Protein AF-A0A933H3I8-F1 (afdb_monomer)

pLDDT: mean 78.62, std 17.48, range [34.19, 97.88]

Solvent-accessible surface area (backbone atoms only — not comparable to full-atom values): 7719 Å² total; per-residue (Å²): 134,82,82,74,72,52,72,52,56,48,51,51,56,51,73,70,40,93,76,73,53,72,66,59,51,50,56,48,49,62,48,40,72,73,59,70,51,86,63,39,57,59,53,27,57,56,36,47,70,46,95,46,70,73,54,15,51,52,22,42,58,50,23,41,71,77,35,48,74,60,20,46,57,53,20,50,51,26,40,76,66,43,90,48,67,71,49,16,52,46,11,44,52,48,28,32,71,65,48,39,75,67,36,44,50,52,29,56,47,44,36,69,71,46,82,51,66,67,61,15,49,50,23,46,54,38,37,52,54,25,51,52,63,68,65,48,76,80,78,129

Nearest PDB structures (foldseek):
  5d0b-assembly2_B  TM=7.667E-01  e=1.822E-01  Bacillus subtilis subsp. subtilis str. 168
  5t8y-assembly2_B  TM=7.252E-01  e=1.917E-01  Bacillus subtilis subsp. subtilis str. 168
  5d08-assembly2_B  TM=7.485E-01  e=7.174E-01  Bacillus subtilis subsp. subtilis str. 168
  1oyz-assembly1_A  TM=6.181E-01  e=5.566E-01  Escherichia coli
  7mc4-assembly1_A  TM=4.311E-01  e=1.882E+00  Synechococcus sp. A15-62

Foldseek 3Di:
DDDDPDLLVVLVVVLVPPDDDLVVLLVSLVVCLVPPDPSLLVSLLVQCPRPDLSSVLSSLVSNCRPPVVSSLVSLLVQLPDNPDVVSVLSSLLSLLVSLDPVSLVSLVVCLPPPPPPVSNVSSVVSSVNSVVVVPPPPDD

Sequence (140 aa):
MREGKEPSEAVALLVEAESLSALEVEILLGRVARDPVPSTASILDSGVDDGRARVRALFLASLTSVAPERGLVRAAALAWSDPDPSLRRLGLRSLGRLATPEAMGVLAEIARAEFDP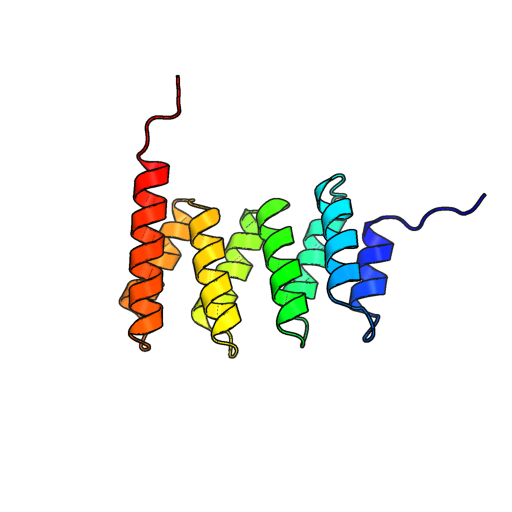EMAELARRILALAQEESSAPAGR

Secondary structure (DSSP, 8-state):
---PPPHHHHHHHHHH-TT--HHHHHHHHHHHTTS--TTHHHHHHHHTT-SSHHHHHHHHHHHHHH-HHHHHHHHHHHHHH-SSHHHHHHHHHHHHHH--HHHHHHHHHHHHH-SSHHHHHHHHHHHHHHHHHHHSPPP-

Radius of gyration: 16.4 Å; Cα contacts (8 Å, |Δi|>4): 163; chains: 1; bounding box: 39×36×48 Å

Mean predicted aligned error: 9.37 Å

Structure (mmCIF, N/CA/C/O backbone):
data_AF-A0A933H3I8-F1
#
_entry.id   AF-A0A933H3I8-F1
#
loop_
_atom_site.group_PDB
_atom_site.id
_atom_site.type_symbol
_atom_site.label_atom_id
_atom_site.label_alt_id
_atom_site.label_comp_id
_atom_site.label_asym_id
_atom_site.label_entity_id
_atom_site.label_seq_id
_atom_site.pdbx_PDB_ins_code
_atom_site.Cartn_x
_atom_site.Cartn_y
_atom_site.Cartn_z
_atom_site.occupancy
_atom_site.B_iso_or_equiv
_atom_site.auth_seq_id
_atom_site.auth_comp_id
_atom_site.auth_asym_id
_atom_site.auth_atom_id
_atom_site.pdbx_PDB_model_num
ATOM 1 N N . MET A 1 1 ? 20.981 -13.998 -34.950 1.00 34.19 1 MET A N 1
ATOM 2 C CA . MET A 1 1 ? 20.863 -13.042 -33.830 1.00 34.19 1 MET A CA 1
ATOM 3 C C . MET A 1 1 ? 19.448 -13.170 -33.296 1.00 34.19 1 MET A C 1
ATOM 5 O O . MET A 1 1 ? 18.536 -13.148 -34.108 1.00 34.19 1 MET A O 1
ATOM 9 N N . ARG A 1 2 ? 19.254 -13.435 -32.000 1.00 40.66 2 ARG A N 1
ATOM 10 C CA . ARG A 1 2 ? 17.917 -13.384 -31.390 1.00 40.66 2 ARG A CA 1
ATOM 11 C C . ARG A 1 2 ? 17.714 -11.942 -30.939 1.00 40.66 2 ARG A C 1
ATOM 13 O O . ARG A 1 2 ? 18.428 -11.517 -30.037 1.00 40.66 2 ARG A O 1
ATOM 20 N N . GLU A 1 3 ? 16.826 -11.202 -31.593 1.00 43.00 3 GLU A N 1
ATOM 21 C CA . GLU A 1 3 ? 16.329 -9.934 -31.054 1.00 43.00 3 GLU A CA 1
ATOM 22 C C . GLU A 1 3 ? 15.691 -10.247 -29.699 1.00 43.00 3 GLU A C 1
ATOM 24 O O . GLU A 1 3 ? 14.750 -11.039 -29.598 1.00 43.00 3 GLU A O 1
ATOM 29 N N . GLY A 1 4 ? 16.305 -9.747 -28.627 1.00 47.56 4 GLY A N 1
ATOM 30 C CA . GLY A 1 4 ? 15.714 -9.833 -27.303 1.00 47.56 4 GLY A CA 1
ATOM 31 C C . GLY A 1 4 ? 14.472 -8.960 -27.305 1.00 47.56 4 GLY A C 1
ATOM 32 O O . GLY A 1 4 ? 14.579 -7.784 -27.631 1.00 47.56 4 GLY A O 1
ATOM 33 N N . LYS A 1 5 ? 13.310 -9.534 -26.977 1.00 44.09 5 LYS A N 1
ATOM 34 C CA . LYS A 1 5 ? 12.076 -8.758 -26.812 1.00 44.09 5 LYS A CA 1
ATOM 35 C C . LYS A 1 5 ? 12.334 -7.603 -25.848 1.00 44.09 5 LYS A C 1
ATOM 37 O O . LYS A 1 5 ? 12.950 -7.816 -24.797 1.00 44.09 5 LYS A O 1
ATOM 42 N N . GLU A 1 6 ? 11.867 -6.416 -26.220 1.00 52.31 6 GLU A N 1
ATOM 43 C CA . GLU A 1 6 ? 11.954 -5.217 -25.389 1.00 52.31 6 GLU A CA 1
ATOM 44 C C . GLU A 1 6 ? 11.381 -5.509 -23.987 1.00 52.31 6 GLU A C 1
ATOM 46 O O . GLU A 1 6 ? 10.411 -6.270 -23.869 1.00 52.31 6 GLU A O 1
ATOM 51 N N . PRO A 1 7 ? 11.944 -4.940 -22.903 1.00 50.97 7 PRO A N 1
ATOM 52 C CA . PRO A 1 7 ? 11.485 -5.204 -21.538 1.00 50.97 7 PRO A CA 1
ATOM 53 C C . PRO A 1 7 ? 9.977 -4.987 -21.366 1.00 50.97 7 PRO A C 1
ATOM 55 O O . PRO A 1 7 ? 9.323 -5.741 -20.655 1.00 50.97 7 PRO A O 1
ATOM 58 N N . SER A 1 8 ? 9.411 -4.006 -22.069 1.00 50.38 8 SER A N 1
ATOM 59 C CA . SER A 1 8 ? 7.978 -3.711 -22.096 1.00 50.38 8 SER A CA 1
ATOM 60 C C . SER A 1 8 ? 7.146 -4.801 -22.779 1.00 50.38 8 SER A C 1
ATOM 62 O O . SER A 1 8 ? 6.119 -5.197 -22.238 1.00 50.38 8 SER A O 1
ATOM 64 N N . GLU A 1 9 ? 7.584 -5.339 -23.919 1.00 55.06 9 GLU A N 1
ATOM 65 C CA . GLU A 1 9 ? 6.908 -6.469 -24.572 1.00 55.06 9 GLU A CA 1
ATOM 66 C C . GLU A 1 9 ? 6.973 -7.729 -23.719 1.00 55.06 9 GLU A C 1
ATOM 68 O O . GLU A 1 9 ? 6.000 -8.476 -23.656 1.00 55.06 9 GLU A O 1
ATOM 73 N N . ALA A 1 10 ? 8.102 -7.961 -23.043 1.00 51.75 10 ALA A N 1
ATOM 74 C CA . ALA A 1 10 ? 8.218 -9.064 -22.108 1.00 51.75 10 ALA A CA 1
ATOM 75 C C . ALA A 1 10 ? 7.197 -8.900 -20.977 1.00 51.75 10 ALA A C 1
ATOM 77 O O . ALA A 1 10 ? 6.403 -9.803 -20.771 1.00 51.75 10 ALA A O 1
ATOM 78 N N . VAL A 1 11 ? 7.131 -7.751 -20.296 1.00 52.88 11 VAL A N 1
ATOM 79 C CA . VAL A 1 11 ? 6.163 -7.551 -19.200 1.00 52.88 11 VAL A CA 1
ATOM 80 C C . VAL A 1 11 ? 4.715 -7.621 -19.700 1.00 52.88 11 VAL A C 1
ATOM 82 O O . VAL A 1 11 ? 3.891 -8.248 -19.042 1.00 52.88 11 VAL A O 1
ATOM 85 N N . ALA A 1 12 ? 4.403 -7.060 -20.872 1.00 52.34 12 ALA A N 1
ATOM 86 C CA . ALA A 1 12 ? 3.062 -7.117 -21.458 1.00 52.34 12 ALA A CA 1
ATOM 87 C C . ALA A 1 12 ? 2.627 -8.558 -21.790 1.00 52.34 12 ALA A C 1
ATOM 89 O O . ALA A 1 12 ? 1.560 -8.989 -21.361 1.00 52.34 12 ALA A O 1
ATOM 90 N N . LEU A 1 13 ? 3.488 -9.341 -22.453 1.00 51.47 13 LEU A N 1
ATOM 91 C CA . LEU A 1 13 ? 3.246 -10.768 -22.724 1.00 51.47 13 LEU A CA 1
ATOM 92 C C . LEU A 1 13 ? 3.139 -11.610 -21.444 1.00 51.47 13 LEU A C 1
ATOM 94 O O . LEU A 1 13 ? 2.561 -12.692 -21.459 1.00 51.47 13 LEU A O 1
ATOM 98 N N . LEU A 1 14 ? 3.728 -11.139 -20.345 1.00 52.75 14 LEU A N 1
ATOM 99 C CA . LEU A 1 14 ? 3.772 -11.835 -19.063 1.00 52.75 14 LEU A CA 1
ATOM 100 C C . LEU A 1 14 ? 2.547 -11.524 -18.183 1.00 52.75 14 LEU A C 1
ATOM 102 O O . LEU A 1 14 ? 2.141 -12.385 -17.409 1.00 52.75 14 LEU A O 1
ATOM 106 N N . VAL A 1 15 ? 1.911 -10.359 -18.346 1.00 51.47 15 VAL A N 1
ATOM 107 C CA . VAL A 1 15 ? 0.572 -10.083 -17.784 1.00 51.47 15 VAL A CA 1
ATOM 108 C C . VAL A 1 15 ? -0.489 -10.963 -18.457 1.00 51.47 15 VAL A C 1
ATOM 110 O O . VAL A 1 15 ? -1.397 -11.447 -17.789 1.00 51.47 15 VAL A O 1
ATOM 113 N N . GLU A 1 16 ? -0.345 -11.235 -19.757 1.00 51.16 16 GLU A N 1
ATOM 114 C CA . GLU A 1 16 ? -1.263 -12.109 -20.504 1.00 51.16 16 GLU A CA 1
ATOM 115 C C . GLU A 1 16 ? -1.031 -13.612 -20.259 1.00 51.16 16 GLU A C 1
ATOM 117 O O . GLU A 1 16 ? -1.925 -14.429 -20.482 1.00 51.16 16 GLU A O 1
ATOM 122 N N . ALA A 1 17 ? 0.151 -14.008 -19.776 1.00 48.84 17 ALA A N 1
ATOM 123 C CA . ALA A 1 17 ? 0.454 -15.398 -19.461 1.00 48.84 17 ALA A CA 1
ATOM 124 C C . ALA A 1 17 ? -0.061 -15.764 -18.055 1.00 48.84 17 ALA A C 1
ATOM 126 O O . ALA A 1 17 ? 0.585 -15.504 -17.038 1.00 48.84 17 ALA A O 1
ATOM 127 N N . GLU A 1 18 ? -1.201 -16.455 -17.982 1.00 51.06 18 GLU A N 1
ATOM 128 C CA . GLU A 1 18 ? -1.814 -16.966 -16.738 1.00 51.06 18 GLU A CA 1
ATOM 129 C C . GLU A 1 18 ? -0.899 -17.892 -15.894 1.00 51.06 18 GLU A C 1
ATOM 131 O O . GLU A 1 18 ? -1.250 -18.275 -14.779 1.00 51.06 18 GLU A O 1
ATOM 136 N N . SER A 1 19 ? 0.297 -18.238 -16.380 1.00 54.25 19 SER A N 1
ATOM 137 C CA . SER A 1 19 ? 1.126 -19.338 -15.879 1.00 54.25 19 SER A CA 1
ATOM 138 C C . SER A 1 19 ? 2.459 -18.951 -15.229 1.00 54.25 19 SER A C 1
ATOM 140 O O . SER A 1 19 ? 3.242 -19.848 -14.919 1.00 54.25 19 SER A O 1
ATOM 142 N N . LEU A 1 20 ? 2.771 -17.668 -15.029 1.00 57.78 20 LEU A N 1
ATOM 143 C CA . LEU A 1 20 ? 4.064 -17.310 -14.433 1.00 57.78 20 LEU A CA 1
ATOM 144 C C . LEU A 1 20 ? 4.123 -17.552 -12.935 1.00 57.78 20 LEU A C 1
ATOM 146 O O . LEU A 1 20 ? 3.222 -17.195 -12.170 1.00 57.78 20 LEU A O 1
ATOM 150 N N . SER A 1 21 ? 5.263 -18.077 -12.509 1.00 59.91 21 SER A N 1
ATOM 151 C CA . SER A 1 21 ? 5.636 -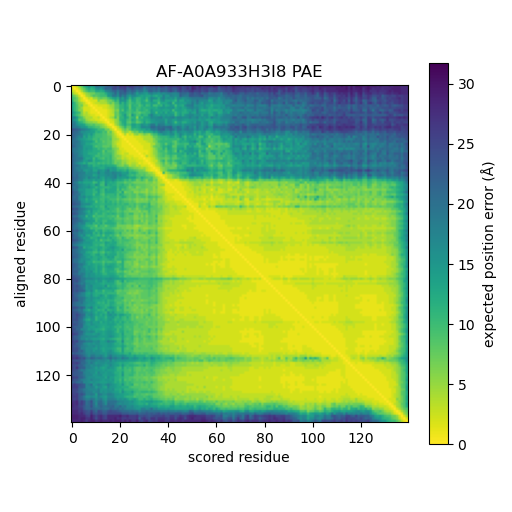18.095 -1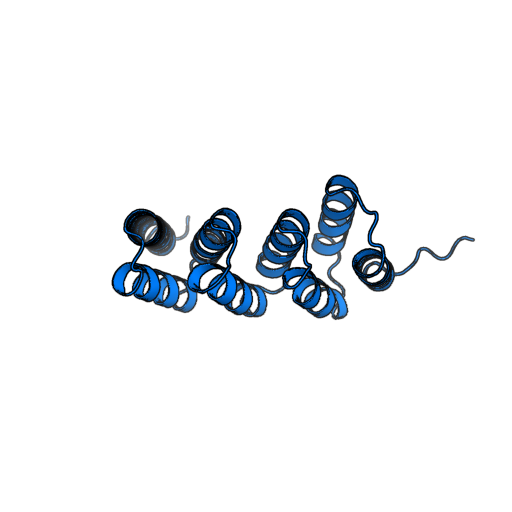1.109 1.00 59.91 21 SER A CA 1
ATOM 152 C C . SER A 1 21 ? 5.976 -16.681 -10.634 1.00 59.91 21 SER A C 1
ATOM 154 O O . SER A 1 21 ? 6.507 -15.841 -11.360 1.00 59.91 21 SER A O 1
ATOM 156 N N . ALA A 1 22 ? 5.725 -16.412 -9.357 1.00 52.75 22 ALA A N 1
ATOM 157 C CA . ALA A 1 22 ? 6.061 -15.123 -8.764 1.00 52.75 22 ALA A CA 1
ATOM 158 C C . ALA A 1 22 ? 7.565 -14.793 -8.804 1.00 52.75 22 ALA A C 1
ATOM 160 O O . ALA A 1 22 ? 7.922 -13.622 -8.773 1.00 52.75 22 ALA A O 1
ATOM 161 N N . LEU A 1 23 ? 8.431 -15.809 -8.895 1.00 56.03 23 LEU A N 1
ATOM 162 C CA . LEU A 1 23 ? 9.874 -15.632 -9.062 1.00 56.03 23 LEU A CA 1
ATOM 163 C C . LEU A 1 23 ? 10.211 -15.053 -10.444 1.00 56.03 23 LEU A C 1
ATOM 165 O O . LEU A 1 23 ? 11.081 -14.196 -10.556 1.00 56.03 23 LEU A O 1
ATOM 169 N N . GLU A 1 24 ? 9.513 -15.484 -11.495 1.00 60.94 24 GLU A N 1
ATOM 170 C CA . GLU A 1 24 ? 9.707 -14.952 -12.850 1.00 60.94 24 GLU A CA 1
ATOM 171 C C . GLU A 1 24 ? 9.239 -13.501 -12.943 1.00 60.94 24 GLU A C 1
ATOM 173 O O . GLU A 1 24 ? 9.924 -12.675 -13.546 1.00 60.94 24 GLU A O 1
ATOM 178 N N . VAL A 1 25 ? 8.129 -13.174 -12.274 1.00 62.50 25 VAL A N 1
ATOM 179 C CA . VAL A 1 25 ? 7.658 -11.792 -12.130 1.00 62.50 25 VAL A CA 1
ATOM 180 C C . VAL A 1 25 ? 8.694 -10.952 -11.376 1.00 62.50 25 VAL A C 1
ATOM 182 O O . VAL A 1 25 ? 9.062 -9.880 -11.837 1.00 62.50 25 VAL A O 1
ATOM 185 N N . GLU A 1 26 ? 9.240 -11.447 -10.266 1.00 62.56 26 GLU A N 1
ATOM 186 C CA . GLU A 1 26 ? 10.245 -10.737 -9.464 1.00 62.56 26 GLU A CA 1
ATOM 187 C C . GLU A 1 26 ? 11.559 -10.490 -10.229 1.00 62.56 26 GLU A C 1
ATOM 189 O O . GLU A 1 26 ? 12.081 -9.373 -10.230 1.00 62.56 26 GLU A O 1
ATOM 194 N N . ILE A 1 27 ? 12.065 -11.495 -10.953 1.00 62.91 27 ILE A N 1
ATOM 195 C CA . ILE A 1 27 ? 13.259 -11.368 -11.805 1.00 62.91 27 ILE A CA 1
ATOM 196 C C . ILE A 1 27 ? 13.029 -10.332 -12.905 1.00 62.91 27 ILE A C 1
ATOM 198 O O . ILE A 1 27 ? 13.902 -9.506 -13.186 1.00 62.91 27 ILE A O 1
ATOM 202 N N . LEU A 1 28 ? 11.862 -10.378 -13.542 1.00 64.12 28 LEU A N 1
ATOM 203 C CA . LEU A 1 28 ? 11.524 -9.475 -14.627 1.00 64.12 28 LEU A CA 1
ATOM 204 C C . LEU A 1 28 ? 11.374 -8.036 -14.129 1.00 64.12 28 LEU A C 1
A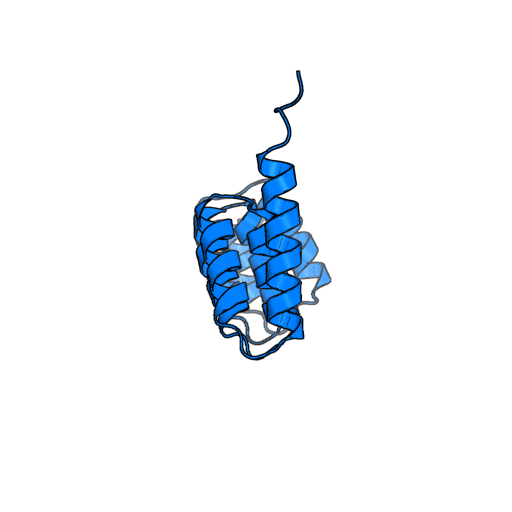TOM 206 O O . LEU A 1 28 ? 11.968 -7.124 -14.700 1.00 64.12 28 LEU A O 1
ATOM 210 N N . LEU A 1 29 ? 10.654 -7.834 -13.030 1.00 66.62 29 LEU A N 1
ATOM 211 C CA . LEU A 1 29 ? 10.496 -6.528 -12.401 1.00 66.62 29 LEU A CA 1
ATOM 212 C C . LEU A 1 29 ? 11.835 -5.962 -11.919 1.00 66.62 29 LEU A C 1
ATOM 214 O O . LEU A 1 29 ? 12.102 -4.774 -12.088 1.00 66.62 29 LEU A O 1
ATOM 218 N N . GLY A 1 30 ? 12.731 -6.818 -11.423 1.00 65.56 30 GLY A N 1
ATOM 219 C CA . GLY A 1 30 ? 14.102 -6.443 -11.089 1.00 65.56 30 GLY A CA 1
ATOM 220 C C . GLY A 1 30 ? 14.943 -6.001 -12.293 1.00 65.56 30 GLY A C 1
ATOM 221 O O . GLY A 1 30 ? 15.923 -5.280 -12.106 1.00 65.56 30 GLY A O 1
ATOM 222 N N . ARG A 1 31 ? 14.590 -6.403 -13.522 1.00 62.94 31 ARG A N 1
ATOM 223 C CA . ARG A 1 31 ? 15.209 -5.898 -14.763 1.00 62.94 31 ARG A CA 1
ATOM 224 C C . ARG A 1 31 ? 14.569 -4.591 -15.215 1.00 62.94 31 ARG A C 1
ATOM 226 O O . ARG A 1 31 ? 15.283 -3.660 -15.561 1.00 62.94 31 ARG A O 1
ATOM 233 N N . VAL A 1 32 ? 13.246 -4.517 -15.149 1.00 63.38 32 VAL A N 1
ATOM 234 C CA . VAL A 1 32 ? 12.448 -3.337 -15.504 1.00 63.38 32 VAL A CA 1
ATOM 235 C C . VAL A 1 32 ? 12.793 -2.131 -14.628 1.00 63.38 32 VAL A C 1
ATOM 237 O O . VAL A 1 32 ? 12.910 -1.020 -15.128 1.00 63.38 32 VAL A O 1
ATOM 240 N N . ALA A 1 33 ? 13.039 -2.345 -13.335 1.00 59.88 33 ALA A N 1
ATOM 241 C CA . ALA A 1 33 ? 13.472 -1.286 -12.428 1.00 59.88 33 ALA A CA 1
ATOM 242 C C . ALA A 1 33 ? 14.882 -0.743 -12.742 1.00 59.88 33 ALA A C 1
ATOM 244 O O . ALA A 1 33 ? 15.200 0.374 -12.348 1.00 59.88 33 ALA A O 1
ATOM 245 N N . ARG A 1 34 ? 15.736 -1.516 -13.433 1.00 63.72 34 ARG A N 1
ATOM 246 C CA . ARG A 1 34 ? 17.096 -1.086 -13.816 1.00 63.72 34 ARG A CA 1
ATOM 247 C C . ARG A 1 34 ? 17.130 -0.305 -15.123 1.00 63.72 34 ARG A C 1
ATOM 249 O O . ARG A 1 34 ? 18.054 0.477 -15.308 1.00 63.72 34 ARG A O 1
ATOM 256 N N . ASP A 1 35 ? 16.166 -0.542 -16.006 1.00 60.44 35 ASP A N 1
ATOM 257 C CA . ASP A 1 35 ? 16.059 0.138 -17.297 1.00 60.44 35 ASP A CA 1
ATOM 258 C C . ASP A 1 35 ? 14.585 0.448 -17.621 1.00 60.44 35 ASP A C 1
ATOM 260 O O . ASP A 1 35 ? 13.937 -0.247 -18.416 1.00 60.44 35 ASP A O 1
ATOM 264 N N . PRO A 1 36 ? 13.993 1.428 -16.914 1.00 57.81 36 PRO A N 1
ATOM 265 C CA . PRO A 1 36 ? 12.587 1.753 -17.064 1.00 57.81 36 PRO A CA 1
ATOM 266 C C . PRO A 1 36 ? 12.351 2.487 -18.388 1.00 57.81 36 PRO A C 1
ATOM 268 O O . PRO A 1 36 ? 12.523 3.699 -18.497 1.00 57.81 36 PRO A O 1
ATOM 271 N N . VAL A 1 37 ? 11.880 1.764 -19.405 1.00 62.00 37 VAL A N 1
ATOM 272 C CA . VAL A 1 37 ? 11.327 2.393 -20.617 1.00 62.00 37 VAL A CA 1
ATOM 273 C C . VAL A 1 37 ? 9.986 3.078 -20.305 1.00 62.00 37 VAL A C 1
ATOM 275 O O . VAL A 1 37 ? 9.257 2.579 -19.447 1.00 62.00 37 VAL A O 1
ATOM 278 N N . PRO A 1 38 ? 9.581 4.161 -21.000 1.00 58.59 38 PRO A N 1
ATOM 279 C CA . PRO A 1 38 ? 8.352 4.911 -20.692 1.00 58.59 38 PRO A CA 1
ATOM 280 C C . PRO A 1 38 ? 7.072 4.059 -20.601 1.00 58.59 38 PRO A C 1
ATOM 282 O O . PRO A 1 38 ? 6.182 4.340 -19.799 1.00 58.59 38 PRO A O 1
ATOM 285 N N . SER A 1 39 ? 6.992 2.974 -21.376 1.00 67.62 39 SER A N 1
ATOM 286 C CA . SER A 1 39 ? 5.864 2.030 -21.370 1.00 67.62 39 SER A CA 1
ATOM 287 C C . SER A 1 39 ? 5.769 1.184 -20.094 1.00 67.62 39 SER A C 1
ATOM 289 O O . SER A 1 39 ? 4.701 0.659 -19.787 1.00 67.62 39 SER A O 1
ATOM 291 N N . THR A 1 40 ? 6.857 1.082 -19.328 1.00 70.75 40 THR A N 1
ATOM 292 C CA . THR A 1 40 ? 6.946 0.327 -18.072 1.00 70.75 40 THR A CA 1
ATOM 293 C C . THR A 1 40 ? 5.869 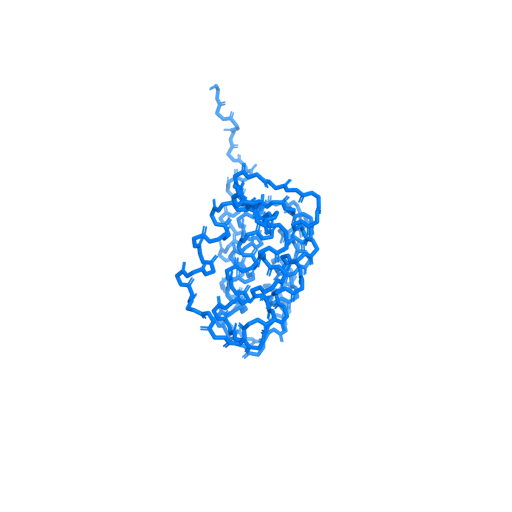0.747 -17.085 1.00 70.75 40 THR A C 1
ATOM 295 O O . THR A 1 40 ? 5.161 -0.101 -16.554 1.00 70.75 40 THR A O 1
ATOM 298 N N . ALA A 1 41 ? 5.703 2.051 -16.859 1.00 72.62 41 ALA A N 1
ATOM 299 C CA . ALA A 1 41 ? 4.763 2.546 -15.861 1.00 72.62 41 ALA A CA 1
ATOM 300 C C . ALA A 1 41 ? 3.313 2.159 -16.185 1.00 72.62 41 ALA A C 1
ATOM 302 O O . ALA A 1 41 ? 2.538 1.908 -15.272 1.00 72.62 41 ALA A O 1
ATOM 303 N N . SER A 1 42 ? 2.936 2.092 -17.465 1.00 74.44 42 SER A N 1
ATOM 304 C CA . SER A 1 42 ? 1.580 1.698 -17.873 1.00 74.44 42 SER A CA 1
ATOM 305 C C . SER A 1 42 ? 1.336 0.196 -17.723 1.00 74.44 42 SER A C 1
ATOM 307 O O . SER A 1 42 ? 0.246 -0.200 -17.330 1.00 74.44 42 SER A O 1
ATOM 309 N N . ILE A 1 43 ? 2.348 -0.636 -17.983 1.00 73.94 43 ILE A N 1
ATOM 310 C CA . ILE A 1 43 ? 2.240 -2.088 -17.780 1.00 73.94 43 ILE A CA 1
ATOM 311 C C . ILE A 1 43 ? 2.231 -2.424 -16.284 1.00 73.94 43 ILE A C 1
ATOM 313 O O . ILE A 1 43 ? 1.507 -3.307 -15.832 1.00 73.94 43 ILE A O 1
ATOM 317 N N . LEU A 1 44 ? 3.026 -1.703 -15.493 1.00 78.25 44 LEU A N 1
ATOM 318 C CA . LEU A 1 44 ? 3.009 -1.864 -14.046 1.00 78.25 44 LEU A CA 1
ATOM 319 C C . LEU A 1 44 ? 1.668 -1.443 -13.446 1.00 78.25 44 LEU A C 1
ATOM 321 O O . LEU A 1 44 ? 1.173 -2.095 -12.535 1.00 78.25 44 LEU A O 1
ATOM 325 N N . ASP A 1 45 ? 1.074 -0.376 -13.977 1.00 77.50 45 ASP A N 1
ATOM 326 C CA . ASP A 1 45 ? -0.234 0.102 -13.547 1.00 77.50 45 ASP A CA 1
ATOM 327 C C . ASP A 1 45 ? -1.348 -0.916 -13.835 1.00 77.50 45 ASP A C 1
ATOM 329 O O . ASP A 1 45 ? -2.186 -1.147 -12.966 1.00 77.50 45 ASP A O 1
ATOM 333 N N . SER A 1 46 ? -1.323 -1.591 -14.992 1.00 77.81 46 SER A N 1
ATOM 334 C CA . SER A 1 46 ? -2.325 -2.615 -15.319 1.00 77.81 46 SER A CA 1
ATOM 335 C C . SER A 1 46 ? -2.205 -3.874 -14.457 1.00 77.81 46 SER A C 1
ATOM 337 O O . SER A 1 46 ? -3.219 -4.438 -14.054 1.00 77.81 46 SER A O 1
ATOM 339 N N . GLY A 1 47 ? -0.991 -4.317 -14.116 1.00 78.31 47 GLY A N 1
ATOM 340 C CA . GLY A 1 47 ? -0.822 -5.525 -13.299 1.00 78.31 47 GLY A CA 1
ATOM 341 C C . GLY A 1 47 ? -1.150 -5.349 -11.809 1.00 78.31 47 GLY A C 1
ATOM 342 O O . GLY A 1 47 ? -1.268 -6.345 -11.096 1.00 78.31 47 GLY A O 1
ATOM 343 N N . VAL A 1 48 ? -1.371 -4.118 -11.322 1.00 80.81 48 VAL A N 1
ATOM 344 C CA . VAL A 1 48 ? -1.958 -3.895 -9.981 1.00 80.81 48 VAL A CA 1
ATOM 345 C C . VAL A 1 48 ? -3.399 -4.421 -9.903 1.00 80.81 48 VAL A C 1
ATOM 347 O O . VAL A 1 48 ? -3.868 -4.766 -8.814 1.00 80.81 48 VAL A O 1
ATOM 350 N N . ASP A 1 49 ? -4.073 -4.553 -11.045 1.00 83.50 49 ASP A N 1
ATOM 351 C CA . ASP A 1 49 ? -5.446 -5.048 -11.152 1.00 83.50 49 ASP A CA 1
ATOM 352 C C . ASP A 1 49 ?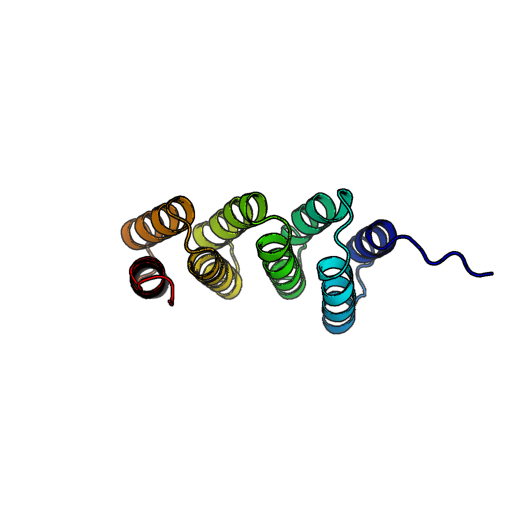 -5.517 -6.570 -11.460 1.00 83.50 49 ASP A C 1
ATOM 354 O O . ASP A 1 49 ? -6.603 -7.101 -11.682 1.00 83.50 49 ASP A O 1
ATOM 358 N N . ASP A 1 50 ? -4.386 -7.302 -11.450 1.00 84.38 50 ASP A N 1
ATOM 359 C CA . ASP A 1 50 ? -4.340 -8.766 -11.671 1.00 84.38 50 ASP A CA 1
ATOM 360 C C . ASP A 1 50 ? -5.175 -9.529 -10.622 1.00 84.38 50 ASP A C 1
ATOM 362 O O . ASP A 1 50 ? -5.197 -9.169 -9.452 1.00 84.38 50 ASP A O 1
ATOM 366 N N . GLY A 1 51 ? -5.836 -10.630 -10.991 1.00 78.88 51 GLY A N 1
ATOM 367 C CA . GLY A 1 51 ? -6.665 -11.404 -10.051 1.00 78.88 51 GLY A CA 1
ATOM 368 C C . GLY A 1 51 ? -5.892 -12.083 -8.907 1.00 78.88 51 GLY A C 1
ATOM 369 O O . GLY A 1 51 ? -6.487 -12.489 -7.907 1.00 78.88 51 GLY A O 1
ATOM 370 N N . ARG A 1 52 ? -4.567 -12.229 -9.018 1.00 82.00 52 ARG A N 1
ATOM 371 C CA . ARG A 1 52 ? -3.712 -12.914 -8.039 1.00 82.00 52 ARG A CA 1
ATOM 372 C C . ARG A 1 52 ? -3.035 -11.902 -7.131 1.00 82.00 52 ARG A C 1
ATOM 374 O O . ARG A 1 52 ? -2.152 -11.158 -7.555 1.00 82.00 52 ARG A O 1
ATOM 381 N N . ALA A 1 53 ? -3.329 -11.972 -5.834 1.00 79.19 53 ALA A N 1
ATOM 382 C CA . ALA A 1 53 ? -2.806 -11.020 -4.856 1.00 79.19 53 ALA A CA 1
ATOM 383 C C . ALA A 1 53 ? -1.276 -10.854 -4.886 1.00 79.19 53 ALA A C 1
ATOM 385 O O . ALA A 1 53 ? -0.754 -9.743 -4.816 1.00 79.19 53 ALA A O 1
ATOM 386 N N . ARG A 1 54 ? -0.537 -11.954 -5.070 1.00 76.94 54 ARG A N 1
ATOM 387 C CA . ARG A 1 54 ? 0.928 -11.912 -5.150 1.00 76.94 54 ARG A CA 1
ATOM 388 C C . ARG A 1 54 ? 1.447 -11.132 -6.363 1.00 76.94 54 ARG A C 1
ATOM 390 O O . ARG A 1 54 ? 2.464 -10.458 -6.237 1.00 76.94 54 ARG A O 1
ATOM 397 N N . VAL A 1 55 ? 0.770 -11.212 -7.508 1.00 79.56 55 VAL A N 1
ATOM 398 C CA . VAL A 1 55 ? 1.155 -10.466 -8.717 1.00 79.56 55 VAL A CA 1
ATOM 399 C C . VAL A 1 55 ? 0.925 -8.978 -8.484 1.00 79.56 55 VAL A C 1
ATOM 401 O O . VAL A 1 55 ? 1.861 -8.194 -8.602 1.00 79.56 55 VAL A O 1
ATOM 404 N N . ARG A 1 56 ? -0.262 -8.604 -8.003 1.00 85.69 56 ARG A N 1
ATOM 405 C CA . ARG A 1 56 ? -0.598 -7.213 -7.666 1.00 85.69 56 ARG A CA 1
ATOM 406 C C . ARG A 1 56 ? 0.407 -6.583 -6.708 1.00 85.69 56 ARG A C 1
ATOM 408 O O . ARG A 1 56 ? 0.816 -5.441 -6.893 1.00 85.69 56 ARG A O 1
ATOM 415 N N . ALA A 1 57 ? 0.835 -7.344 -5.699 1.00 77.12 57 ALA A N 1
ATOM 416 C CA . ALA A 1 57 ? 1.814 -6.891 -4.721 1.00 77.12 57 AL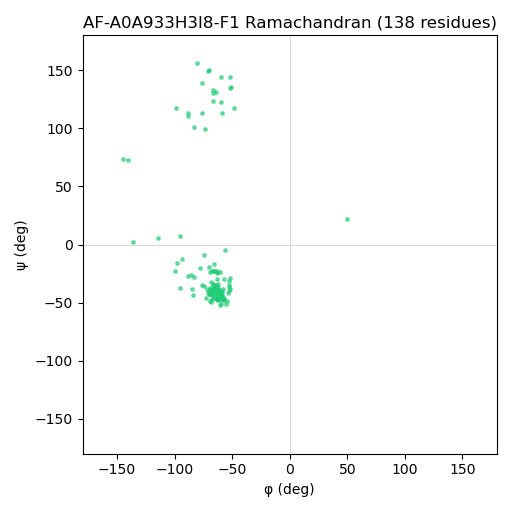A A CA 1
ATOM 417 C C . ALA A 1 57 ? 3.170 -6.545 -5.352 1.00 77.12 57 ALA A C 1
ATOM 419 O O . ALA A 1 57 ? 3.755 -5.507 -5.040 1.00 77.12 57 ALA A O 1
ATOM 420 N N . LEU A 1 58 ? 3.655 -7.409 -6.246 1.00 78.62 58 LEU A N 1
ATOM 421 C CA . LEU A 1 58 ? 4.906 -7.204 -6.970 1.00 78.62 58 LEU A CA 1
ATOM 422 C C . LEU A 1 58 ? 4.809 -5.991 -7.903 1.00 78.62 58 LEU A C 1
ATOM 424 O O . LEU A 1 58 ? 5.682 -5.125 -7.882 1.00 78.62 58 LEU A O 1
ATOM 428 N N . PHE A 1 59 ? 3.713 -5.886 -8.653 1.00 84.06 59 PHE A N 1
ATOM 429 C CA . PHE A 1 59 ? 3.464 -4.770 -9.561 1.00 84.06 59 PHE A CA 1
ATOM 430 C C . PHE A 1 59 ? 3.352 -3.434 -8.821 1.00 84.06 59 PHE A C 1
ATOM 432 O O . PHE A 1 59 ? 3.984 -2.465 -9.235 1.00 84.06 59 PHE A O 1
ATOM 439 N N . LEU A 1 60 ? 2.654 -3.384 -7.680 1.00 87.12 60 LEU A N 1
ATOM 440 C CA . LEU A 1 60 ? 2.596 -2.181 -6.849 1.00 87.12 60 LEU A CA 1
ATOM 441 C C . LEU A 1 60 ? 3.984 -1.786 -6.322 1.00 87.12 60 LEU A C 1
ATOM 443 O O . LEU A 1 60 ? 4.359 -0.612 -6.377 1.00 87.12 60 LEU A O 1
ATOM 447 N N . ALA A 1 61 ? 4.762 -2.752 -5.823 1.00 80.31 61 ALA A N 1
ATOM 448 C CA . ALA A 1 61 ? 6.105 -2.485 -5.315 1.00 80.31 61 ALA A CA 1
ATOM 449 C C . ALA A 1 61 ? 7.006 -1.887 -6.406 1.00 80.31 61 ALA A C 1
ATOM 451 O O . ALA A 1 61 ? 7.717 -0.915 -6.161 1.00 80.31 61 ALA A O 1
ATOM 452 N N . SER A 1 62 ? 6.925 -2.408 -7.629 1.00 80.50 62 SER A N 1
ATOM 453 C CA . SER A 1 62 ? 7.657 -1.854 -8.765 1.00 80.50 62 SER A CA 1
ATOM 454 C C . SER A 1 62 ? 7.122 -0.498 -9.210 1.00 80.50 62 SER A C 1
ATOM 456 O O . SER A 1 62 ? 7.920 0.407 -9.437 1.00 80.50 62 SER A O 1
ATOM 458 N N . LEU A 1 63 ? 5.800 -0.315 -9.280 1.00 84.56 63 LEU A N 1
ATOM 459 C CA . LEU A 1 63 ? 5.185 0.945 -9.702 1.00 84.56 63 LEU A CA 1
ATOM 460 C C . LEU A 1 63 ? 5.570 2.093 -8.765 1.00 84.56 63 LEU A C 1
ATOM 462 O O . LEU A 1 63 ? 5.978 3.149 -9.233 1.00 84.56 63 LEU A O 1
ATOM 466 N N . THR A 1 64 ? 5.519 1.867 -7.451 1.00 84.00 64 THR A N 1
ATOM 467 C CA . THR A 1 64 ? 5.928 2.866 -6.445 1.00 84.00 64 THR A CA 1
ATOM 468 C C . THR A 1 64 ? 7.406 3.245 -6.529 1.00 84.00 64 THR A C 1
ATOM 470 O O . THR A 1 64 ? 7.762 4.349 -6.134 1.00 84.00 64 THR A O 1
ATOM 473 N N . SER A 1 65 ? 8.256 2.370 -7.076 1.00 82.19 65 SER A N 1
ATOM 474 C CA . SER A 1 65 ? 9.677 2.654 -7.280 1.00 82.19 65 SER A CA 1
ATOM 475 C C . SER A 1 65 ? 9.963 3.409 -8.578 1.00 82.19 65 SER A C 1
ATOM 477 O O . SER A 1 65 ? 10.869 4.236 -8.591 1.00 82.19 65 SER A O 1
ATOM 479 N N . VAL A 1 66 ? 9.264 3.095 -9.676 1.00 80.75 66 VAL A N 1
ATOM 480 C CA . VAL A 1 66 ? 9.582 3.656 -11.007 1.00 80.75 66 VAL A CA 1
ATOM 481 C C . VAL A 1 66 ? 8.690 4.830 -11.409 1.00 80.75 66 VAL A C 1
ATOM 483 O O . VAL A 1 66 ? 9.074 5.623 -12.261 1.00 80.75 66 VAL A O 1
ATOM 486 N N . ALA A 1 67 ? 7.496 4.931 -10.827 1.00 85.12 67 ALA A N 1
ATOM 487 C CA . ALA A 1 67 ? 6.536 6.006 -11.057 1.00 85.12 67 ALA A CA 1
ATOM 488 C C . ALA A 1 67 ? 5.795 6.323 -9.742 1.00 85.12 67 ALA A C 1
ATOM 490 O O . ALA A 1 67 ? 4.629 5.937 -9.586 1.00 85.12 67 ALA A O 1
ATOM 491 N N . PRO A 1 68 ? 6.464 6.988 -8.780 1.00 87.50 68 PRO A N 1
ATOM 492 C CA . PRO A 1 68 ? 5.955 7.210 -7.425 1.00 87.50 68 PRO A CA 1
ATOM 493 C C . PRO A 1 68 ? 4.562 7.843 -7.373 1.00 87.50 68 PRO A C 1
ATOM 495 O O . PRO A 1 68 ? 3.743 7.443 -6.551 1.00 87.50 68 PRO A O 1
ATOM 498 N N . GLU A 1 69 ? 4.245 8.762 -8.284 1.00 91.06 69 GLU A N 1
ATOM 499 C CA . GLU A 1 69 ? 2.950 9.446 -8.350 1.00 91.06 69 GLU A CA 1
ATOM 500 C C . GLU A 1 69 ? 1.820 8.482 -8.735 1.00 91.06 69 GLU A C 1
ATOM 502 O O . GLU A 1 69 ? 0.745 8.500 -8.138 1.00 91.06 69 GLU A O 1
ATOM 507 N N . ARG A 1 70 ? 2.064 7.582 -9.699 1.00 90.94 70 ARG A N 1
ATOM 508 C CA . ARG A 1 70 ? 1.104 6.520 -10.056 1.00 90.94 70 ARG A CA 1
ATOM 509 C C . ARG A 1 70 ? 1.018 5.470 -8.953 1.00 90.94 70 ARG A C 1
ATOM 511 O O . ARG A 1 70 ? -0.071 5.019 -8.599 1.00 90.94 70 ARG A O 1
ATOM 518 N N . GLY A 1 71 ? 2.168 5.117 -8.381 1.00 90.69 71 GLY A N 1
ATOM 519 C CA . GLY A 1 71 ? 2.270 4.210 -7.247 1.00 90.69 71 GLY A CA 1
ATOM 520 C C . GLY A 1 71 ? 1.482 4.698 -6.036 1.00 90.69 71 GLY A C 1
ATOM 521 O O . GLY A 1 71 ? 0.828 3.887 -5.391 1.00 90.69 71 GLY A O 1
ATOM 522 N N . LEU A 1 72 ? 1.474 6.007 -5.769 1.00 95.19 72 LEU A N 1
ATOM 523 C CA . LEU A 1 72 ? 0.674 6.630 -4.715 1.00 95.19 72 LEU A CA 1
ATOM 524 C C . LEU A 1 72 ? -0.817 6.374 -4.930 1.00 95.19 72 LEU A C 1
ATOM 526 O O . LEU A 1 72 ? -1.487 5.881 -4.023 1.00 95.19 72 LEU A O 1
ATOM 530 N N . VAL A 1 73 ? -1.326 6.658 -6.133 1.00 95.62 73 VAL A N 1
ATOM 531 C CA . VAL A 1 73 ? -2.747 6.469 -6.475 1.00 95.62 73 VAL A CA 1
ATOM 532 C C . VAL A 1 73 ? -3.158 5.008 -6.290 1.00 95.62 73 VAL A C 1
ATOM 534 O O . VAL A 1 73 ? -4.171 4.714 -5.654 1.00 95.62 73 VAL A O 1
ATOM 537 N N . ARG A 1 74 ? -2.343 4.074 -6.788 1.00 95.00 74 ARG A N 1
ATOM 538 C CA . ARG A 1 74 ? -2.614 2.637 -6.673 1.00 95.00 74 ARG A CA 1
ATOM 539 C C . ARG A 1 74 ? -2.477 2.118 -5.241 1.00 95.00 74 ARG A C 1
ATOM 541 O O . ARG A 1 74 ? -3.322 1.344 -4.796 1.00 95.00 74 ARG A O 1
ATOM 548 N N . ALA A 1 75 ? -1.478 2.574 -4.488 1.00 95.25 75 ALA A N 1
ATOM 549 C CA . ALA A 1 75 ? -1.310 2.218 -3.081 1.00 95.25 75 ALA A CA 1
ATOM 550 C C . ALA A 1 75 ? -2.493 2.699 -2.228 1.00 95.25 75 ALA A C 1
ATOM 552 O O . ALA A 1 75 ? -2.969 1.949 -1.374 1.00 95.25 75 ALA A O 1
ATOM 553 N N . ALA A 1 76 ? -2.997 3.909 -2.493 1.00 96.69 76 ALA A N 1
ATOM 554 C CA . ALA A 1 76 ? -4.191 4.441 -1.847 1.00 96.69 76 ALA A CA 1
ATOM 555 C C . ALA A 1 76 ? -5.424 3.577 -2.148 1.00 96.69 76 ALA A C 1
ATOM 557 O O . ALA A 1 76 ? -6.129 3.184 -1.219 1.00 96.69 76 ALA A O 1
ATOM 558 N N . ALA A 1 77 ? -5.648 3.216 -3.417 1.00 95.38 77 ALA A N 1
ATOM 559 C CA . ALA A 1 77 ? -6.768 2.360 -3.809 1.00 95.38 77 ALA A CA 1
ATOM 560 C C . ALA A 1 77 ? -6.758 1.007 -3.071 1.00 95.38 77 ALA A C 1
ATOM 562 O O . ALA A 1 77 ? -7.785 0.604 -2.511 1.00 95.38 77 ALA A O 1
ATOM 563 N N . LEU A 1 78 ? -5.590 0.347 -2.995 1.00 94.19 78 LEU A N 1
ATOM 564 C CA . LEU A 1 78 ? -5.451 -0.912 -2.254 1.00 94.19 78 LEU A CA 1
ATOM 565 C C . LEU A 1 78 ? -5.714 -0.728 -0.758 1.00 94.19 78 LEU A C 1
ATOM 567 O O . LEU A 1 78 ? -6.447 -1.508 -0.154 1.00 94.19 78 LEU A O 1
ATOM 571 N N . ALA A 1 79 ? -5.124 0.296 -0.142 1.00 95.38 79 ALA A N 1
ATOM 572 C CA . ALA A 1 79 ? -5.251 0.520 1.295 1.00 95.38 79 ALA A CA 1
ATOM 573 C C . ALA A 1 79 ? -6.718 0.721 1.723 1.00 95.38 79 ALA A C 1
ATOM 575 O O . ALA A 1 79 ? -7.153 0.171 2.741 1.00 95.38 79 ALA A O 1
ATOM 576 N N . TRP A 1 80 ? -7.487 1.449 0.910 1.00 94.44 80 TRP A N 1
ATOM 577 C CA . TRP A 1 80 ? -8.888 1.752 1.184 1.00 94.44 80 TRP A CA 1
ATOM 578 C C . TRP A 1 80 ? -9.830 0.570 1.002 1.00 94.44 80 TRP A C 1
ATOM 580 O O . TRP A 1 80 ? -10.705 0.360 1.836 1.00 94.44 80 TRP A O 1
ATOM 590 N N . SER A 1 81 ? -9.696 -0.166 -0.099 1.00 91.00 81 SER A N 1
ATOM 591 C CA . SER A 1 81 ? -10.829 -0.946 -0.615 1.00 91.00 81 SER A CA 1
ATOM 592 C C . SER A 1 81 ? -10.491 -2.358 -1.066 1.00 91.00 81 SER A C 1
ATOM 594 O O . SER A 1 81 ? -11.382 -3.069 -1.530 1.00 91.00 81 SER A O 1
ATOM 596 N N . ASP A 1 82 ? -9.237 -2.792 -0.919 1.00 93.25 82 ASP A N 1
ATOM 597 C CA . ASP A 1 82 ? -8.878 -4.125 -1.375 1.00 93.25 82 ASP A CA 1
ATOM 598 C C . ASP A 1 82 ? -9.563 -5.230 -0.561 1.00 93.25 82 ASP A C 1
ATOM 600 O O . ASP A 1 82 ? -9.512 -5.188 0.670 1.00 93.25 82 ASP A O 1
ATOM 604 N N . PRO A 1 83 ? -10.161 -6.251 -1.200 1.00 89.44 83 PRO A N 1
ATOM 605 C CA . PRO A 1 83 ? -10.761 -7.359 -0.469 1.00 89.44 83 PRO A CA 1
ATOM 606 C C . PRO A 1 83 ? -9.730 -8.235 0.256 1.00 89.44 83 PRO A C 1
ATOM 608 O O . PRO A 1 83 ? -10.104 -8.911 1.212 1.00 89.44 83 PRO A O 1
ATOM 611 N N . ASP A 1 84 ? -8.456 -8.248 -0.162 1.00 89.06 84 ASP A N 1
ATOM 612 C CA . ASP A 1 84 ? -7.392 -8.979 0.533 1.00 89.06 84 ASP A CA 1
ATOM 613 C C . ASP A 1 84 ? -6.751 -8.087 1.617 1.00 89.06 84 ASP A C 1
ATOM 615 O O . ASP A 1 84 ? -6.042 -7.124 1.296 1.00 89.06 84 ASP A O 1
ATOM 619 N N . PRO A 1 85 ? -6.902 -8.413 2.918 1.00 91.38 85 PRO A N 1
ATOM 620 C CA . PRO A 1 85 ? -6.307 -7.628 4.000 1.00 91.38 85 PRO A CA 1
ATOM 621 C C . PRO A 1 85 ? -4.783 -7.488 3.887 1.00 91.38 85 PRO A C 1
ATOM 623 O O . PRO A 1 85 ? -4.212 -6.483 4.310 1.00 91.38 85 PRO A O 1
ATOM 626 N N . SER A 1 86 ? -4.099 -8.471 3.300 1.00 90.06 86 SER A N 1
ATOM 627 C CA . SER A 1 86 ? -2.652 -8.427 3.066 1.00 90.06 86 SER A CA 1
ATOM 628 C C . SER A 1 86 ? -2.283 -7.333 2.068 1.00 90.06 86 SER A C 1
ATOM 630 O O . SER A 1 86 ? -1.278 -6.643 2.258 1.00 90.06 86 SER A O 1
ATOM 632 N N . LEU A 1 87 ? -3.109 -7.129 1.041 1.00 91.44 87 LEU A N 1
ATOM 633 C CA . LEU A 1 87 ? -2.918 -6.070 0.055 1.00 91.44 87 LEU A CA 1
ATOM 634 C C . LEU A 1 87 ? -3.302 -4.701 0.589 1.00 91.44 87 LEU A C 1
ATOM 636 O O . LEU A 1 87 ? -2.589 -3.737 0.316 1.00 91.44 87 LEU A O 1
ATOM 640 N N . ARG A 1 88 ? -4.328 -4.612 1.440 1.00 95.44 88 ARG A N 1
ATOM 641 C CA . ARG A 1 88 ? -4.612 -3.368 2.166 1.00 95.44 88 ARG A CA 1
ATOM 642 C C . ARG A 1 88 ? -3.411 -2.930 3.008 1.00 95.44 88 ARG A C 1
ATOM 644 O O . ARG A 1 88 ? -2.967 -1.784 2.935 1.00 95.44 88 ARG A O 1
ATOM 651 N N . ARG A 1 89 ? -2.820 -3.866 3.765 1.00 94.69 89 ARG A N 1
ATOM 652 C CA . ARG A 1 89 ? -1.598 -3.626 4.557 1.00 94.69 89 ARG A CA 1
ATOM 653 C C . ARG A 1 89 ? -0.413 -3.240 3.674 1.00 94.69 89 ARG A C 1
ATOM 655 O O . ARG A 1 89 ? 0.384 -2.390 4.069 1.00 94.69 89 ARG A O 1
ATOM 662 N N . LEU A 1 90 ? -0.275 -3.857 2.501 1.00 91.44 90 LEU A N 1
ATOM 663 C CA . LEU A 1 90 ? 0.759 -3.490 1.536 1.00 91.44 90 LEU A CA 1
ATOM 664 C C . LEU A 1 90 ? 0.559 -2.066 1.008 1.00 91.44 90 LEU A C 1
ATOM 666 O O . LEU A 1 90 ? 1.539 -1.328 0.931 1.00 91.44 90 LEU A O 1
ATOM 670 N N . GLY A 1 91 ? -0.676 -1.674 0.690 1.00 94.88 91 GLY A N 1
ATOM 671 C CA . GLY A 1 91 ? -1.025 -0.309 0.299 1.00 94.88 91 GLY A CA 1
ATOM 672 C C . GLY A 1 91 ? -0.582 0.697 1.359 1.00 94.88 91 GLY A C 1
ATOM 673 O O . GLY A 1 91 ? 0.196 1.598 1.056 1.00 94.88 91 GLY A O 1
ATOM 674 N N . LEU A 1 92 ? -0.944 0.463 2.627 1.00 97.06 92 LEU A N 1
ATOM 675 C CA . LEU A 1 92 ? -0.504 1.302 3.750 1.00 97.06 92 LEU A CA 1
ATOM 676 C C . LEU A 1 92 ? 1.024 1.395 3.859 1.00 97.06 92 LEU A C 1
ATOM 678 O O . LEU A 1 92 ? 1.574 2.486 3.977 1.00 97.06 92 LEU A O 1
ATOM 682 N N . ARG A 1 93 ? 1.734 0.262 3.791 1.00 95.06 93 ARG A N 1
ATOM 683 C CA . ARG A 1 93 ? 3.208 0.249 3.856 1.00 95.06 93 ARG A CA 1
ATOM 684 C C . ARG A 1 93 ? 3.846 0.967 2.671 1.00 95.06 93 ARG A C 1
ATOM 686 O O . ARG A 1 93 ? 4.890 1.589 2.835 1.00 95.06 93 ARG A O 1
ATOM 693 N N . SER A 1 94 ? 3.236 0.870 1.495 1.00 93.00 94 SER A N 1
ATOM 694 C CA . SER A 1 94 ? 3.716 1.529 0.281 1.00 93.00 94 SER A CA 1
ATOM 695 C C . SER A 1 94 ? 3.536 3.043 0.374 1.00 93.00 94 SER A C 1
ATOM 697 O O . SER A 1 94 ? 4.479 3.767 0.082 1.00 93.00 94 SER A O 1
ATOM 699 N N . LEU A 1 95 ? 2.392 3.518 0.883 1.00 95.56 95 LEU A N 1
ATOM 700 C CA . LEU A 1 95 ? 2.182 4.935 1.209 1.00 95.56 95 LEU A CA 1
ATOM 701 C C . LEU A 1 95 ? 3.208 5.435 2.234 1.00 95.56 95 LEU A C 1
ATOM 703 O O . LEU A 1 95 ? 3.802 6.490 2.045 1.00 95.56 95 LEU A O 1
ATOM 707 N N . GLY A 1 96 ? 3.470 4.648 3.282 1.00 94.38 96 GLY A N 1
ATOM 708 C CA . GLY A 1 96 ? 4.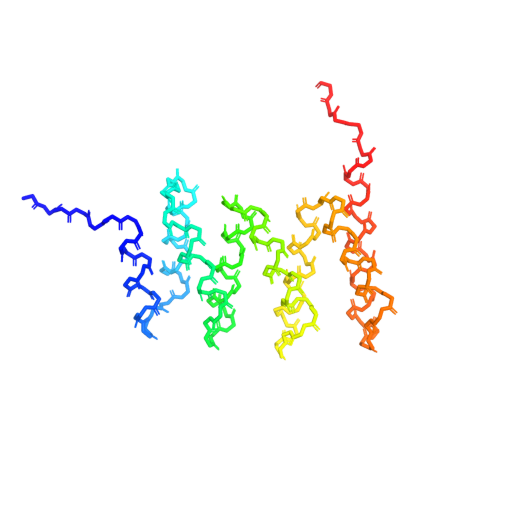495 4.971 4.276 1.00 94.38 96 GLY A CA 1
ATOM 709 C C . GLY A 1 96 ? 5.887 5.117 3.673 1.00 94.38 96 GLY A C 1
ATOM 710 O O . GLY A 1 96 ? 6.582 6.074 3.980 1.00 94.38 96 GLY A O 1
ATOM 711 N N . ARG A 1 97 ? 6.269 4.204 2.772 1.00 91.25 97 ARG A N 1
ATOM 712 C CA . ARG A 1 97 ? 7.563 4.245 2.076 1.00 91.25 97 ARG A CA 1
ATOM 713 C C . ARG A 1 97 ? 7.693 5.441 1.134 1.00 91.25 97 ARG A C 1
ATOM 715 O O . ARG A 1 97 ? 8.795 5.941 0.961 1.00 91.25 97 ARG A O 1
ATOM 722 N N . LEU A 1 98 ? 6.599 5.863 0.499 1.00 92.06 98 LEU A N 1
ATOM 723 C CA . LEU A 1 98 ? 6.608 7.058 -0.346 1.00 92.06 98 LEU A CA 1
ATOM 724 C C . LEU A 1 98 ? 6.901 8.315 0.483 1.00 92.06 98 LEU A C 1
ATOM 726 O O . LEU A 1 98 ? 7.572 9.209 -0.020 1.00 92.06 98 LEU A O 1
ATOM 730 N N . ALA A 1 99 ? 6.405 8.368 1.727 1.00 91.50 99 ALA A N 1
ATOM 731 C CA . ALA A 1 99 ? 6.657 9.432 2.705 1.00 91.50 99 ALA A CA 1
ATOM 732 C C . ALA A 1 99 ? 6.433 10.867 2.179 1.00 91.50 99 ALA A C 1
ATOM 734 O O . ALA A 1 99 ? 6.963 11.828 2.731 1.00 91.50 99 ALA A O 1
ATOM 735 N N . THR A 1 100 ? 5.636 11.036 1.118 1.00 93.62 100 THR A N 1
ATOM 736 C CA . THR A 1 100 ? 5.276 12.360 0.604 1.00 93.62 100 THR A CA 1
ATOM 737 C C . THR A 1 100 ? 4.146 12.962 1.442 1.00 93.62 100 THR A C 1
ATOM 739 O O . THR A 1 100 ? 3.357 12.212 2.034 1.00 93.62 100 THR A O 1
ATOM 742 N N . PRO A 1 101 ? 3.996 14.299 1.470 1.00 94.81 101 PRO A N 1
ATOM 743 C CA . PRO A 1 101 ? 2.885 14.948 2.166 1.00 94.81 101 PRO A CA 1
ATOM 744 C C . PRO A 1 101 ? 1.509 14.392 1.767 1.00 94.81 101 PRO A C 1
ATOM 746 O O . PRO A 1 101 ? 0.645 14.198 2.621 1.00 94.81 101 PRO A O 1
ATOM 749 N N . GLU A 1 102 ? 1.315 14.071 0.488 1.00 95.81 102 GLU A N 1
ATOM 750 C CA . GLU A 1 102 ? 0.084 13.478 -0.035 1.00 95.81 102 GLU A CA 1
ATOM 751 C C . GLU A 1 102 ? -0.132 12.060 0.509 1.00 95.81 102 GLU A C 1
ATOM 753 O O . GLU A 1 102 ? -1.223 11.742 0.981 1.00 95.81 102 GLU A O 1
ATOM 758 N N . ALA A 1 103 ? 0.904 11.213 0.504 1.00 96.06 103 ALA A N 1
ATOM 759 C CA . ALA A 1 103 ? 0.813 9.850 1.028 1.00 96.06 103 ALA A CA 1
ATOM 760 C C . ALA A 1 103 ? 0.525 9.839 2.539 1.00 96.06 103 ALA A C 1
ATOM 762 O O . ALA A 1 103 ? -0.285 9.045 3.024 1.00 96.06 103 ALA A O 1
ATOM 763 N N . MET A 1 104 ? 1.136 10.765 3.279 1.00 96.88 104 MET A N 1
ATOM 764 C CA . MET A 1 104 ? 0.874 10.979 4.702 1.00 96.88 104 MET A CA 1
ATOM 765 C C . MET A 1 104 ? -0.555 11.478 4.950 1.00 96.88 104 MET A C 1
ATOM 767 O O . MET A 1 104 ? -1.201 11.031 5.898 1.00 96.88 104 MET A O 1
ATOM 771 N N . GLY A 1 105 ? -1.074 12.351 4.081 1.00 97.25 105 GLY A N 1
ATOM 772 C CA . GLY A 1 105 ? -2.472 12.784 4.101 1.00 97.25 105 GLY A CA 1
ATOM 773 C C . GLY A 1 105 ? -3.439 11.606 3.974 1.00 97.25 105 GLY A C 1
ATOM 774 O O . GLY A 1 105 ? -4.327 11.447 4.812 1.00 97.25 105 GLY A O 1
ATOM 775 N N . VAL A 1 106 ? -3.200 10.717 3.005 1.00 97.12 106 VAL A N 1
ATOM 776 C CA . VAL A 1 106 ? -4.001 9.496 2.814 1.00 97.12 106 VAL A CA 1
ATOM 777 C C . VAL A 1 106 ? -3.920 8.575 4.037 1.00 97.12 106 VAL A C 1
ATOM 779 O O . VAL A 1 106 ? -4.948 8.102 4.521 1.00 97.12 106 VAL A O 1
ATOM 782 N N . LEU A 1 107 ? -2.725 8.346 4.593 1.00 97.56 107 LEU A N 1
ATOM 783 C CA . LEU A 1 107 ? -2.561 7.544 5.815 1.00 97.56 107 LEU A CA 1
ATOM 784 C C . LEU A 1 107 ? -3.343 8.131 6.999 1.00 97.56 107 LEU A C 1
ATOM 786 O O . LEU A 1 107 ? -3.967 7.384 7.754 1.00 97.56 107 LEU A O 1
ATOM 790 N N . ALA A 1 108 ? -3.341 9.458 7.150 1.00 97.75 108 ALA A N 1
ATOM 791 C CA . ALA A 1 108 ? -4.082 10.150 8.199 1.00 97.75 108 ALA A CA 1
ATOM 792 C C . ALA A 1 108 ? -5.603 10.060 8.009 1.00 97.75 108 ALA A C 1
ATOM 794 O O . ALA A 1 108 ? -6.346 10.063 8.991 1.00 97.75 108 ALA A O 1
ATOM 795 N N . GLU A 1 109 ? -6.087 10.021 6.769 1.00 97.31 109 GLU A N 1
ATOM 796 C CA . GLU A 1 109 ? -7.500 9.785 6.464 1.00 97.31 109 GLU A CA 1
ATOM 797 C C . GLU A 1 109 ? -7.919 8.355 6.794 1.00 97.31 109 GLU A C 1
ATOM 799 O O . GLU A 1 109 ? -8.895 8.174 7.522 1.00 97.31 109 GLU A O 1
ATOM 804 N N . ILE A 1 110 ? -7.150 7.353 6.356 1.00 95.94 110 ILE A N 1
ATOM 805 C CA . ILE A 1 110 ? -7.442 5.944 6.653 1.00 95.94 110 ILE A CA 1
ATOM 806 C C . ILE A 1 110 ? -7.426 5.711 8.164 1.00 95.94 110 ILE A C 1
ATOM 808 O O . ILE A 1 110 ? -8.370 5.161 8.716 1.00 95.94 110 ILE A O 1
ATOM 812 N N . ALA A 1 111 ? -6.415 6.225 8.866 1.00 96.38 111 ALA A N 1
ATOM 813 C CA . ALA A 1 111 ? -6.320 6.154 10.323 1.00 96.38 111 ALA A CA 1
ATOM 814 C C . ALA A 1 111 ? -7.572 6.660 11.069 1.00 96.38 111 ALA A C 1
ATOM 816 O O . ALA A 1 111 ? -7.821 6.227 12.195 1.00 96.38 111 ALA A O 1
ATOM 817 N N . ARG A 1 112 ? -8.320 7.600 10.474 1.00 96.25 112 ARG A N 1
ATOM 818 C CA . ARG A 1 112 ? -9.523 8.213 11.058 1.00 96.25 112 ARG A CA 1
ATOM 819 C C . ARG A 1 112 ? -10.824 7.544 10.620 1.00 96.25 112 ARG A C 1
ATOM 821 O O . ARG A 1 112 ? -11.754 7.501 11.416 1.00 96.25 112 ARG A O 1
ATOM 828 N N . ALA A 1 113 ? -10.913 7.114 9.364 1.00 93.88 113 ALA A N 1
ATOM 829 C CA . ALA A 1 113 ? -12.156 6.625 8.764 1.00 93.88 113 ALA A CA 1
ATOM 830 C C . ALA A 1 113 ? -12.280 5.095 8.759 1.00 93.88 113 ALA A C 1
ATOM 832 O O . ALA A 1 113 ? -13.369 4.576 8.526 1.00 93.88 113 ALA A O 1
ATOM 833 N N . GLU A 1 114 ? -11.181 4.375 8.979 1.00 90.88 114 GLU A N 1
ATOM 834 C CA . GLU A 1 114 ? -11.164 2.919 8.948 1.00 90.88 114 GLU A CA 1
ATOM 835 C C . GLU A 1 114 ? -11.989 2.306 10.088 1.00 90.88 114 GLU A C 1
ATOM 837 O O . GLU A 1 114 ? -11.804 2.642 11.259 1.00 90.88 114 GLU A O 1
ATOM 842 N N . PHE A 1 115 ? -12.874 1.367 9.742 1.00 87.88 115 PHE A N 1
ATOM 843 C CA . PHE A 1 115 ? -13.705 0.654 10.716 1.00 87.88 115 PHE A CA 1
ATOM 844 C C . PHE A 1 115 ? -12.977 -0.523 11.370 1.00 87.88 115 PHE A C 1
ATOM 846 O O . PHE A 1 115 ? -13.303 -0.880 12.502 1.00 87.88 115 PHE A O 1
ATOM 853 N N . ASP A 1 116 ? -12.006 -1.126 10.680 1.00 91.31 116 ASP A N 1
ATOM 854 C CA . ASP A 1 116 ? -11.149 -2.156 11.260 1.00 91.31 116 ASP A CA 1
ATOM 855 C C . ASP A 1 116 ? -10.095 -1.515 12.195 1.00 91.31 116 ASP A C 1
ATOM 857 O O . ASP A 1 116 ? -9.185 -0.814 11.731 1.00 91.31 116 ASP A O 1
ATOM 861 N N . PRO A 1 117 ? -10.166 -1.758 13.519 1.00 92.06 117 PRO A N 1
ATOM 862 C CA . PRO A 1 117 ? -9.259 -1.134 14.476 1.00 92.06 117 PRO A CA 1
ATOM 863 C C . PRO A 1 117 ? -7.791 -1.528 14.262 1.00 92.06 117 PRO A C 1
ATOM 865 O O . PRO A 1 117 ? -6.904 -0.721 14.554 1.00 92.06 117 PRO A O 1
ATOM 868 N N . GLU A 1 118 ? -7.508 -2.727 13.738 1.00 93.00 118 GLU A N 1
ATOM 869 C CA . GLU A 1 118 ? -6.135 -3.153 13.445 1.00 93.00 118 GLU A CA 1
ATOM 870 C C . GLU A 1 118 ? -5.553 -2.363 12.272 1.00 93.00 118 GLU A C 1
ATOM 872 O O . GLU A 1 118 ? -4.402 -1.920 12.318 1.00 93.00 118 GLU A O 1
ATOM 877 N N . MET A 1 119 ? -6.354 -2.150 11.229 1.00 92.38 119 MET A N 1
ATOM 878 C CA . MET A 1 119 ? -5.950 -1.383 10.052 1.00 92.38 119 MET A CA 1
ATOM 879 C C . MET A 1 119 ? -5.794 0.106 10.373 1.00 92.38 119 MET A C 1
ATOM 881 O O . MET A 1 119 ? -4.819 0.724 9.937 1.00 92.38 119 MET A O 1
ATOM 885 N N . ALA A 1 120 ? -6.679 0.662 11.205 1.00 94.75 120 ALA A N 1
ATOM 886 C CA . ALA A 1 120 ? -6.568 2.032 11.698 1.00 94.75 120 ALA A CA 1
ATOM 887 C C . ALA A 1 120 ? -5.289 2.242 12.531 1.00 94.75 120 ALA A C 1
ATOM 889 O O . ALA A 1 120 ? -4.562 3.220 12.344 1.00 94.75 120 ALA A O 1
ATOM 890 N N . GLU A 1 121 ? -4.984 1.318 13.450 1.00 97.06 121 GLU A N 1
ATOM 891 C CA . GLU A 1 121 ? -3.748 1.339 14.245 1.00 97.06 121 GLU A CA 1
ATOM 892 C C . GLU A 1 121 ? -2.504 1.213 13.363 1.00 97.06 121 GLU A C 1
ATOM 894 O O . GLU A 1 121 ? -1.542 1.963 13.541 1.00 97.06 121 GLU A O 1
ATOM 899 N N . LEU A 1 122 ? -2.523 0.310 12.381 1.00 95.88 122 LEU A N 1
ATOM 900 C CA . LEU A 1 122 ? -1.419 0.156 11.442 1.00 95.88 122 LEU A CA 1
ATOM 901 C C . LEU A 1 122 ? -1.166 1.448 10.653 1.00 95.88 122 LEU A C 1
ATOM 903 O O . LEU A 1 122 ? -0.015 1.871 10.547 1.00 95.88 122 LEU A O 1
ATOM 907 N N . ALA A 1 123 ? -2.219 2.092 10.143 1.00 96.94 123 ALA A N 1
ATOM 908 C CA . ALA A 1 123 ? -2.107 3.363 9.432 1.00 96.94 123 ALA A CA 1
ATOM 909 C C . ALA A 1 123 ? -1.493 4.462 10.318 1.00 96.94 123 ALA A C 1
ATOM 911 O O . ALA A 1 123 ? -0.574 5.152 9.878 1.00 96.94 123 ALA A O 1
ATOM 912 N N . ARG A 1 124 ? -1.915 4.571 11.590 1.00 97.88 124 ARG A N 1
ATOM 913 C CA . ARG A 1 124 ? -1.341 5.529 12.558 1.00 97.88 124 ARG A CA 1
ATOM 914 C C . ARG A 1 124 ? 0.140 5.284 12.820 1.00 97.88 124 ARG A C 1
ATOM 916 O O . ARG A 1 124 ? 0.919 6.232 12.825 1.00 97.88 124 ARG A O 1
ATOM 923 N N . ARG A 1 125 ? 0.540 4.024 13.010 1.00 97.31 125 ARG A N 1
ATOM 924 C CA . ARG A 1 125 ? 1.951 3.667 13.228 1.00 97.31 125 ARG A CA 1
ATOM 925 C C .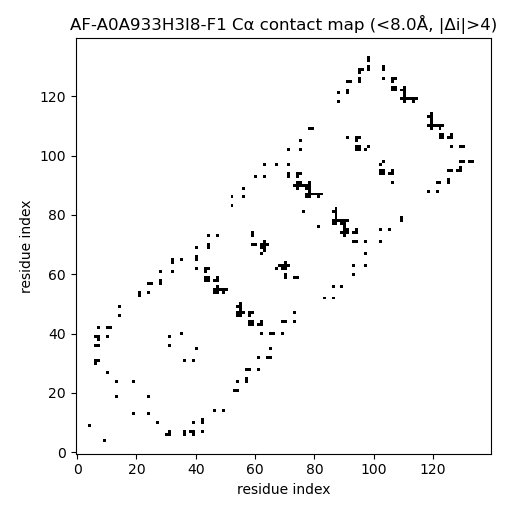 ARG A 1 125 ? 2.815 4.009 12.026 1.00 97.31 125 ARG A C 1
ATOM 927 O O . ARG A 1 125 ? 3.886 4.577 12.189 1.00 97.31 125 ARG A O 1
ATOM 934 N N . ILE A 1 126 ? 2.350 3.668 10.827 1.00 96.81 126 ILE A N 1
ATOM 935 C CA . ILE A 1 126 ? 3.082 3.960 9.593 1.00 96.81 126 ILE A CA 1
ATOM 936 C C . ILE A 1 126 ? 3.193 5.472 9.378 1.00 96.81 126 ILE A C 1
ATOM 938 O O . ILE A 1 126 ? 4.268 5.948 9.028 1.00 96.81 126 ILE A O 1
ATOM 942 N N . LEU A 1 127 ? 2.121 6.227 9.634 1.00 96.44 127 LEU A N 1
ATOM 943 C CA . LEU A 1 127 ? 2.149 7.685 9.561 1.00 96.44 127 LEU A CA 1
ATOM 944 C C . LEU A 1 127 ? 3.184 8.284 10.521 1.00 96.44 127 LEU A C 1
ATOM 946 O O . LEU A 1 127 ? 3.955 9.140 10.103 1.00 96.44 127 LEU A O 1
ATOM 950 N N . ALA A 1 128 ? 3.224 7.820 11.773 1.00 95.56 128 ALA A N 1
ATOM 951 C CA . ALA A 1 128 ? 4.197 8.293 12.756 1.00 95.56 128 ALA A CA 1
ATOM 952 C C . ALA A 1 128 ? 5.642 8.042 12.290 1.00 95.56 128 ALA A C 1
ATOM 954 O O . ALA A 1 128 ? 6.460 8.956 12.309 1.00 95.56 128 ALA A O 1
ATOM 955 N N . LEU A 1 129 ? 5.930 6.841 11.775 1.00 92.25 129 LEU A N 1
ATOM 956 C CA . LEU A 1 129 ? 7.249 6.509 11.224 1.00 92.25 129 LEU A CA 1
ATOM 957 C C . LEU A 1 129 ? 7.619 7.398 10.025 1.00 92.25 129 LEU A C 1
ATOM 959 O O . LEU A 1 129 ? 8.730 7.915 9.965 1.00 92.25 129 LEU A O 1
ATOM 963 N N . ALA A 1 130 ? 6.685 7.625 9.096 1.00 90.19 130 ALA A N 1
ATOM 964 C CA . ALA A 1 130 ? 6.923 8.493 7.941 1.00 90.19 130 ALA A CA 1
ATOM 965 C C . ALA A 1 130 ? 7.151 9.962 8.353 1.00 90.19 130 ALA A C 1
ATOM 967 O O . ALA A 1 130 ? 7.966 10.661 7.755 1.00 90.19 130 ALA A O 1
ATOM 968 N N . GLN A 1 131 ? 6.465 10.435 9.402 1.00 90.62 131 GLN A N 1
ATOM 969 C CA . GLN A 1 131 ? 6.675 11.769 9.975 1.00 90.62 131 GLN A CA 1
ATOM 970 C C . GLN A 1 131 ? 8.063 11.915 10.601 1.00 90.62 131 GLN A C 1
ATOM 972 O O . GLN A 1 131 ? 8.703 12.950 10.413 1.00 90.62 131 GLN A O 1
ATOM 977 N N . GLU A 1 132 ? 8.529 10.901 11.330 1.00 89.31 132 GLU A N 1
ATOM 978 C CA . GLU A 1 132 ? 9.876 10.876 11.908 1.00 89.31 132 GLU A CA 1
ATOM 979 C C . GLU A 1 132 ? 10.949 10.934 10.814 1.00 89.31 132 GLU A C 1
ATOM 981 O O . GLU A 1 132 ? 11.868 11.747 10.900 1.00 89.31 132 GLU A O 1
ATOM 986 N N . GLU A 1 133 ? 10.795 10.137 9.755 1.00 79.56 133 GLU A N 1
ATOM 987 C CA . GLU A 1 133 ? 11.735 10.087 8.630 1.00 79.56 133 GLU A CA 1
ATOM 988 C C . GLU A 1 133 ? 11.756 11.403 7.837 1.00 79.56 133 GLU A C 1
ATOM 990 O O . GLU A 1 133 ? 12.827 11.917 7.519 1.00 79.56 133 GLU A O 1
ATOM 995 N N . SER A 1 134 ? 10.591 12.021 7.618 1.00 77.56 134 SER A N 1
ATOM 996 C CA . SER A 1 134 ? 10.494 13.348 6.997 1.00 77.56 134 SER A CA 1
ATOM 997 C C . SER A 1 134 ? 11.033 14.480 7.884 1.00 77.56 134 SER A C 1
ATOM 999 O O . SER A 1 134 ? 11.373 15.542 7.360 1.00 77.56 134 SER A O 1
ATOM 1001 N N . SER A 1 135 ? 11.067 14.299 9.209 1.00 72.69 135 SER A N 1
ATOM 1002 C CA . SER A 1 135 ? 11.534 15.310 10.173 1.00 72.69 135 SER A CA 1
ATOM 1003 C C . SER A 1 135 ? 13.015 15.161 10.524 1.00 72.69 135 SER A C 1
ATOM 1005 O O . SER A 1 135 ? 13.594 16.056 11.147 1.00 72.69 135 SER A O 1
ATOM 1007 N N . ALA A 1 136 ? 13.643 14.043 10.149 1.00 68.94 136 ALA A N 1
ATOM 1008 C CA . ALA A 1 136 ? 15.068 13.843 10.338 1.00 68.94 136 ALA A CA 1
ATOM 1009 C C . ALA A 1 136 ? 15.845 14.869 9.489 1.00 68.94 136 ALA A C 1
ATOM 1011 O O . ALA A 1 136 ? 15.557 15.029 8.300 1.00 68.94 136 ALA A O 1
ATOM 1012 N N . PRO A 1 137 ? 16.834 15.587 10.059 1.00 54.16 137 PRO A N 1
ATOM 1013 C CA . PRO A 1 137 ? 17.655 16.489 9.268 1.00 54.16 137 PRO A CA 1
ATOM 1014 C C . PRO A 1 137 ? 18.357 15.668 8.186 1.00 54.16 137 PRO A C 1
ATOM 1016 O O . PRO A 1 137 ? 19.071 14.716 8.509 1.00 54.16 137 PRO A O 1
ATOM 1019 N N . ALA A 1 138 ? 18.147 16.036 6.917 1.00 55.12 138 ALA A N 1
ATOM 1020 C CA . ALA A 1 138 ? 18.884 15.468 5.797 1.00 55.12 138 ALA A CA 1
ATOM 1021 C C . ALA A 1 138 ? 20.377 15.494 6.152 1.00 55.12 138 ALA A C 1
ATOM 1023 O O . ALA A 1 138 ? 20.930 16.553 6.466 1.00 55.12 138 ALA A O 1
ATOM 1024 N N . GLY A 1 139 ? 20.976 14.306 6.231 1.00 51.16 139 GLY A N 1
ATOM 1025 C CA . GLY A 1 139 ? 22.347 14.119 6.684 1.00 51.16 139 GLY A CA 1
ATOM 1026 C C . GLY A 1 139 ? 23.314 15.047 5.948 1.00 51.16 139 GLY A C 1
ATOM 1027 O O . GLY A 1 139 ? 23.206 15.230 4.737 1.00 51.16 139 GLY A O 1
ATOM 1028 N N . ARG A 1 140 ? 24.206 15.639 6.744 1.00 39.69 140 ARG A N 1
ATOM 1029 C CA . ARG A 1 140 ? 25.337 16.498 6.372 1.00 39.69 140 ARG A CA 1
ATOM 1030 C C . ARG A 1 140 ? 26.227 15.912 5.283 1.00 39.69 140 ARG A C 1
ATOM 1032 O O . ARG A 1 140 ? 26.407 14.675 5.292 1.00 39.69 140 ARG A O 1
#